Protein 3NAU (pdb70)

Secondary structure (DSSP, 8-state):
--HHHHHHHHHHHHGGGS--HHHHHHHHHHH---HHHHHHHHHHHHHHHHHHHHH-/--HHHHHHHHHHHHGGGS--HHHHHHHHHHH---HHHHHHHHHHHHHHHHHHHHH-

Sequence (112 aa):
KTKEQIAHLKASFLQSQFPDDAEVYRLIEVTGLARSEIKKWFSDHRYRCQRGIVHIKTKEQIAHLKASFLQSQFPDDAEVYRLIEVTGLARSEIKKWFSDHRYRCQRGIVHI

B-factor: mean 41.47, std 12.05, range [14.11, 100.53]

Solvent-accessible surface area: 6931 Å² total; per-residue (Å²): 121,73,187,114,29,60,59,45,0,92,60,2,2,35,91,15,0,122,31,95,110,72,32,2,138,86,0,58,113,63,14,66,9,54,136,64,73,0,89,145,21,3,50,68,14,60,117,45,0,69,119,5,24,119,161,94,134,68,180,120,34,61,56,62,0,68,62,2,1,31,95,16,1,119,24,98,98,70,38,1,139,91,0,64,113,53,16,69,18,61,121,82,80,0,86,128,14,2,38,48,14,67,118,61,0,59,86,4,20,97,133,83

GO terms:
  GO:0042803 protein homodimerization activity (F, IDA)
  GO:0046982 protein heterodimerization activity (F, IDA)
  GO:0000122 negative regulation of transcription by RNA polymerase II (P, IDA)
  GO:0042802 identical protein binding (F, IPI)
  GO:0005515 protein binding (F, IPI)
  GO:0005654 nucleoplasm (C, IDA)
  GO:0005634 nucleus (C, IDA)
  GO:0045892 negative regulation of DNA-templated transcription (P, IDA)

Radius of gyration: 14.85 Å; Cα contacts (8 Å, |Δi|>4): 96; chains: 2; bounding box: 30×40×35 Å

Structure (mmCIF, N/CA/C/O backbone):
data_3NAU
#
_entry.id   3NAU
#
_cell.length_a   96.710
_cell.length_b   60.670
_cell.length_c   27.710
_cell.angle_alpha   90.00
_cell.angle_beta   95.34
_cell.angle_gamma   90.00
#
_symmetry.space_group_name_H-M   'C 1 2 1'
#
loop_
_entity.id
_entity.type
_entity.pdbx_description
1 polymer 'Zinc fingers and homeoboxes protein 2'
2 non-polymer 'SULFATE ION'
3 water water
#
loop_
_atom_site.group_PDB
_atom_site.id
_atom_site.type_symbol
_atom_site.label_atom_id
_atom_site.label_alt_id
_atom_site.label_comp_id
_atom_site.label_asym_id
_atom_site.label_entity_id
_atom_site.label_seq_id
_atom_site.pdbx_PDB_ins_code
_atom_site.Cartn_x
_atom_site.Cartn_y
_atom_site.Cartn_z
_atom_site.occupancy
_atom_site.B_iso_or_equiv
_atom_site.auth_seq_id
_atom_site.auth_comp_id
_atom_site.auth_asym_id
_at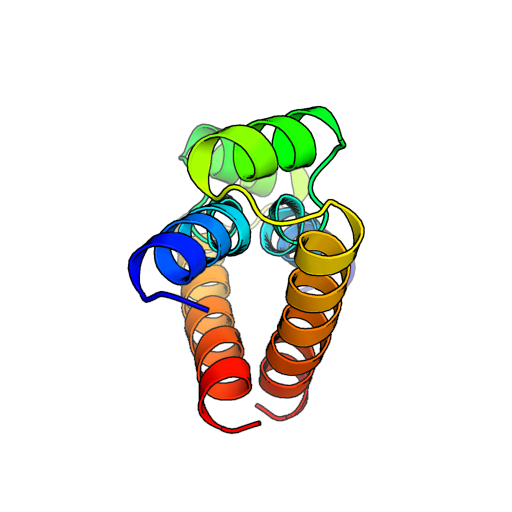om_site.auth_atom_id
_atom_site.pdbx_PDB_model_num
ATOM 1 N N . LYS A 1 11 ? 10.224 10.295 16.539 1.00 51.66 446 LYS A N 1
ATOM 2 C CA . LYS A 1 11 ? 11.521 10.060 15.833 1.00 47.22 446 LYS A CA 1
ATOM 3 C C . LYS A 1 11 ? 11.619 10.890 14.562 1.00 46.14 446 LYS A C 1
ATOM 4 O O . LYS A 1 11 ? 10.665 10.965 13.790 1.00 49.41 446 LYS A O 1
ATOM 10 N N . THR A 1 12 ? 12.779 11.505 14.352 1.00 44.19 447 THR A N 1
ATOM 11 C CA . THR A 1 12 ? 13.002 12.367 13.195 1.00 42.78 447 THR A CA 1
ATOM 12 C C . THR A 1 12 ? 13.214 11.511 11.953 1.00 41.66 447 THR A C 1
ATOM 13 O O . THR A 1 12 ? 13.572 10.336 12.057 1.00 43.50 447 THR A O 1
ATOM 17 N N . LYS A 1 13 ? 12.975 12.095 10.781 1.00 42.55 448 LYS A N 1
ATOM 18 C CA . LYS A 1 13 ? 13.184 11.388 9.516 1.00 44.00 448 LYS A CA 1
ATOM 19 C C . LYS A 1 13 ? 14.619 10.882 9.398 1.00 39.30 448 LYS A C 1
ATOM 20 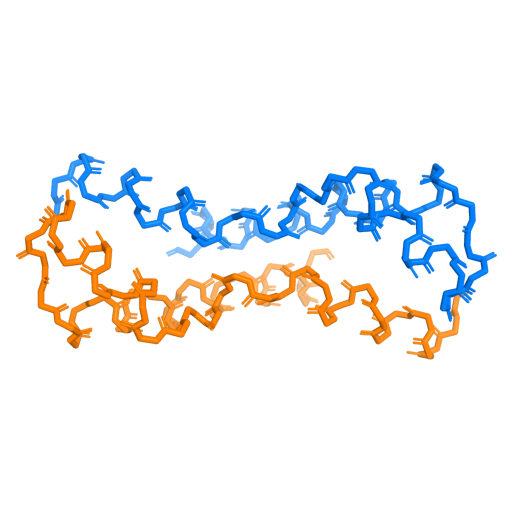O O . LYS A 1 13 ? 14.860 9.802 8.862 1.00 38.64 448 LYS A O 1
ATOM 26 N N . GLU A 1 14 ? 15.560 11.675 9.903 1.00 40.58 449 GLU A N 1
ATOM 27 C CA . GLU A 1 14 ? 16.980 11.352 9.849 1.00 41.01 449 GLU A CA 1
ATOM 28 C C . GLU A 1 14 ? 17.294 10.042 10.561 1.00 38.18 449 GLU A C 1
ATOM 29 O O . GLU A 1 14 ? 17.830 9.113 9.953 1.00 32.59 449 GLU A O 1
ATOM 35 N N . GLN A 1 15 ? 16.961 9.965 11.847 1.00 40.74 450 GLN A N 1
ATOM 36 C CA . GLN A 1 15 ? 17.238 8.753 12.620 1.00 39.38 450 GLN A CA 1
ATOM 37 C C . GLN A 1 15 ? 16.466 7.538 12.095 1.00 41.56 450 GLN A C 1
ATOM 38 O O . GLN A 1 15 ? 16.974 6.421 12.158 1.00 40.03 450 GLN A O 1
ATOM 44 N N . ILE A 1 16 ? 15.269 7.756 11.544 1.00 42.50 451 ILE A N 1
ATOM 45 C CA . ILE A 1 16 ? 14.546 6.687 10.836 1.00 41.21 451 ILE A CA 1
ATOM 46 C C . ILE A 1 16 ? 15.288 6.227 9.575 1.00 38.67 451 ILE A C 1
ATOM 47 O O . ILE A 1 16 ? 15.292 5.039 9.262 1.00 44.86 451 ILE A O 1
ATOM 52 N N . ALA A 1 17 ? 15.917 7.158 8.861 1.00 37.66 452 ALA A N 1
ATOM 53 C CA . ALA A 1 17 ? 16.748 6.807 7.703 1.00 37.49 452 ALA A CA 1
ATOM 54 C C . ALA A 1 17 ? 17.913 5.893 8.100 1.00 32.96 452 ALA A C 1
ATOM 55 O O . ALA A 1 17 ? 18.217 4.933 7.402 1.00 35.90 452 ALA A O 1
ATOM 57 N N . HIS A 1 18 ? 18.545 6.185 9.231 1.00 35.11 453 HIS A N 1
ATOM 58 C CA . HIS A 1 18 ? 19.657 5.370 9.730 1.00 33.97 453 HIS A CA 1
ATOM 59 C C . HIS A 1 18 ? 19.237 3.961 10.117 1.00 32.93 453 HIS A C 1
ATOM 60 O O . HIS A 1 18 ? 19.977 3.005 9.889 1.00 36.97 453 HIS A O 1
ATOM 67 N N . LEU A 1 19 ? 18.055 3.837 10.711 1.00 34.87 454 LEU A N 1
ATOM 68 C CA . LEU A 1 19 ? 17.549 2.536 11.137 1.00 33.76 454 LEU A CA 1
ATOM 69 C C . LEU A 1 19 ? 17.246 1.647 9.918 1.00 30.76 454 LEU A C 1
ATOM 70 O O . LEU A 1 19 ? 17.616 0.478 9.903 1.00 24.38 454 LEU A O 1
ATOM 75 N N . LYS A 1 20 ? 16.612 2.213 8.891 1.00 30.73 455 LYS A N 1
ATOM 76 C CA . LYS A 1 20 ? 16.264 1.452 7.688 1.00 34.25 455 LYS A CA 1
ATOM 77 C C . LYS A 1 20 ? 17.514 0.992 6.960 1.00 34.05 455 LYS A C 1
ATOM 78 O O . LYS A 1 20 ? 17.656 -0.192 6.644 1.00 28.41 455 LYS A O 1
ATOM 84 N N . ALA A 1 21 ? 18.415 1.938 6.699 1.00 36.06 456 ALA A N 1
ATOM 85 C CA . ALA A 1 21 ? 19.717 1.640 6.105 1.00 29.71 456 ALA A CA 1
ATOM 86 C C . ALA A 1 21 ? 20.326 0.413 6.771 1.00 27.01 456 ALA A C 1
ATOM 87 O O . ALA A 1 21 ? 20.626 -0.569 6.101 1.00 29.46 456 ALA A O 1
ATOM 89 N N . SER A 1 22 ? 20.472 0.471 8.092 1.00 23.97 457 SER A N 1
ATOM 90 C CA . SER A 1 22 ? 21.028 -0.641 8.879 1.00 27.22 457 SER A CA 1
ATOM 91 C C . SER A 1 22 ? 20.211 -1.950 8.771 1.00 29.55 457 SER A C 1
ATOM 92 O O . SER A 1 22 ? 20.773 -3.030 8.575 1.00 28.92 457 SER A O 1
ATOM 95 N N . PHE A 1 23 ? 18.891 -1.833 8.905 1.00 28.77 458 PHE A N 1
ATOM 96 C CA . PHE A 1 23 ? 17.974 -2.963 8.783 1.00 26.74 458 PHE A CA 1
ATOM 97 C C . PHE A 1 23 ? 18.049 -3.645 7.415 1.00 27.80 458 PHE A C 1
ATOM 98 O O . PHE A 1 23 ? 18.018 -4.868 7.334 1.00 33.51 458 PHE A O 1
ATOM 106 N N . LEU A 1 24 ? 18.153 -2.854 6.350 1.00 26.45 459 LEU A N 1
ATOM 107 C CA . LEU A 1 24 ? 18.110 -3.375 4.982 1.00 26.65 459 LEU A CA 1
ATOM 108 C C . LEU A 1 24 ? 19.453 -3.868 4.415 1.00 27.50 459 LEU A C 1
ATOM 109 O O . LEU A 1 24 ? 19.477 -4.474 3.341 1.00 26.53 459 LEU A O 1
ATOM 114 N N . GLN A 1 25 ? 20.559 -3.621 5.119 1.00 28.29 460 GLN A N 1
ATOM 115 C CA . GLN A 1 25 ? 21.899 -3.967 4.608 1.00 31.76 460 GLN A CA 1
ATOM 116 C C . GLN A 1 25 ? 21.934 -5.309 3.880 1.00 32.59 460 GLN A C 1
ATOM 117 O O . GLN A 1 25 ? 22.225 -5.369 2.675 1.00 35.61 460 GLN A O 1
ATOM 123 N N . SER A 1 26 ? 21.619 -6.378 4.610 1.00 26.13 461 SER A N 1
ATOM 124 C CA . SER A 1 26 ? 21.795 -7.734 4.100 1.00 28.86 461 SER A CA 1
ATOM 125 C C . SER A 1 26 ? 20.731 -8.193 3.088 1.00 32.79 461 SER A C 1
ATOM 126 O O . SER A 1 26 ? 20.753 -9.344 2.657 1.00 38.45 461 SER A O 1
ATOM 129 N N . GLN A 1 27 ? 19.813 -7.305 2.709 1.00 36.13 462 GLN A N 1
ATOM 130 C CA . GLN A 1 27 ? 18.861 -7.581 1.628 1.00 34.89 462 GLN A CA 1
ATOM 131 C C . GLN A 1 27 ? 19.470 -7.215 0.270 1.00 37.67 462 GLN A C 1
ATOM 132 O O . GLN A 1 27 ? 18.884 -7.497 -0.775 1.00 36.26 462 GLN A O 1
ATOM 138 N N . PHE A 1 28 ? 20.643 -6.584 0.293 1.00 37.65 463 PHE A N 1
ATOM 139 C CA . PHE A 1 28 ? 21.392 -6.278 -0.921 1.00 35.45 463 PHE A CA 1
ATOM 140 C C . PHE A 1 28 ? 22.791 -6.878 -0.788 1.00 33.96 463 PHE A C 1
ATOM 141 O O . PHE A 1 28 ? 23.756 -6.155 -0.565 1.00 39.72 463 PHE A O 1
ATOM 149 N N . PRO A 1 29 ? 22.903 -8.213 -0.900 1.00 33.44 464 PRO A N 1
ATOM 150 C CA . PRO A 1 29 ? 24.213 -8.863 -0.793 1.00 35.99 464 PRO A CA 1
ATOM 151 C C . PRO A 1 29 ? 25.208 -8.428 -1.863 1.00 36.18 464 PRO A C 1
ATOM 152 O O . PRO A 1 29 ? 24.851 -8.374 -3.036 1.00 40.47 464 PRO A O 1
ATOM 156 N N . ASP A 1 30 ? 26.440 -8.113 -1.453 1.00 37.13 465 ASP A N 1
ATOM 157 C CA . ASP A 1 30 ? 27.523 -7.868 -2.413 1.00 38.04 465 ASP A CA 1
ATOM 158 C C . ASP A 1 30 ? 27.912 -9.188 -3.064 1.00 36.84 465 ASP A C 1
ATOM 159 O O . ASP A 1 30 ? 27.515 -10.257 -2.587 1.00 32.13 465 ASP A O 1
ATOM 164 N N . ASP A 1 31 ? 28.664 -9.132 -4.160 1.00 37.92 466 ASP A N 1
ATOM 165 C CA . ASP A 1 31 ? 28.854 -10.355 -4.948 1.00 41.14 466 ASP A CA 1
ATOM 166 C C . ASP A 1 31 ? 29.799 -11.387 -4.305 1.00 41.69 466 ASP A C 1
ATOM 167 O O . ASP A 1 31 ? 29.874 -12.518 -4.778 1.00 42.65 466 ASP A O 1
ATOM 172 N N . ALA A 1 32 ? 30.478 -11.018 -3.215 1.00 39.92 467 ALA A N 1
ATOM 173 C CA . ALA A 1 32 ? 31.174 -12.006 -2.378 1.00 37.92 467 ALA A CA 1
ATOM 174 C C . ALA A 1 32 ? 30.155 -12.850 -1.624 1.00 37.64 467 ALA A C 1
ATOM 175 O O . ALA A 1 32 ? 30.323 -14.064 -1.470 1.00 36.07 467 ALA A O 1
ATOM 177 N N . GLU A 1 33 ? 29.097 -12.195 -1.149 1.00 36.75 468 GLU A N 1
ATOM 178 C CA . GLU A 1 33 ? 28.010 -12.879 -0.458 1.00 33.40 468 GLU A CA 1
ATOM 179 C C . GLU A 1 33 ? 27.190 -13.735 -1.425 1.00 34.35 468 GLU A C 1
ATOM 180 O O . GLU A 1 33 ? 26.761 -14.830 -1.069 1.00 39.38 468 GLU A O 1
ATOM 186 N N . VAL A 1 34 ? 26.980 -13.243 -2.642 1.00 32.65 469 VAL A N 1
ATOM 187 C CA . VAL A 1 34 ? 26.245 -14.003 -3.651 1.00 35.15 469 VAL A CA 1
ATOM 188 C C . VAL A 1 34 ? 27.030 -15.251 -4.067 1.00 36.58 469 VAL A C 1
ATOM 189 O O . VAL A 1 34 ? 26.449 -16.317 -4.290 1.00 37.66 469 VAL A O 1
ATOM 193 N N . TYR A 1 35 ? 28.349 -15.101 -4.173 1.00 37.27 470 TYR A N 1
ATOM 194 C CA . TYR A 1 35 ? 29.257 -16.216 -4.446 1.00 36.34 470 TYR A CA 1
ATOM 195 C C . TYR A 1 35 ? 29.168 -17.259 -3.333 1.00 37.55 470 TYR A C 1
ATOM 196 O O . TYR A 1 35 ? 29.030 -18.457 -3.601 1.00 31.84 470 TYR A O 1
ATOM 205 N N . ARG A 1 36 ? 29.255 -16.781 -2.090 1.00 36.92 471 ARG A N 1
ATOM 206 C CA . ARG A 1 36 ? 29.126 -17.624 -0.900 1.00 37.72 471 ARG A CA 1
ATOM 207 C C . ARG A 1 36 ? 27.820 -18.406 -0.934 1.00 40.28 471 ARG A C 1
ATOM 208 O O . ARG A 1 36 ? 27.792 -19.588 -0.579 1.00 46.65 471 ARG A O 1
ATOM 216 N N . LEU A 1 37 ? 26.746 -17.741 -1.359 1.00 36.20 472 LEU A N 1
ATOM 217 C CA . LEU A 1 37 ? 25.436 -18.387 -1.484 1.00 37.05 472 LEU A CA 1
ATOM 218 C C . LEU A 1 37 ? 25.425 -19.455 -2.577 1.00 38.47 472 LEU A C 1
ATOM 219 O O . LEU A 1 37 ? 24.924 -20.563 -2.361 1.00 39.63 472 LEU A O 1
ATOM 224 N N . ILE A 1 38 ? 25.984 -19.128 -3.739 1.00 34.12 473 ILE A N 1
ATOM 225 C CA . ILE A 1 38 ? 26.098 -20.098 -4.825 1.00 34.23 473 ILE A CA 1
ATOM 226 C C . ILE A 1 38 ? 26.744 -21.394 -4.331 1.00 37.56 473 ILE A C 1
ATOM 227 O O . ILE A 1 38 ? 26.219 -22.482 -4.565 1.00 40.32 473 ILE A O 1
ATOM 232 N N . GLU A 1 39 ? 27.864 -21.284 -3.623 1.00 38.86 474 GLU A N 1
ATOM 233 C CA . GLU A 1 39 ? 28.599 -22.485 -3.219 1.00 38.82 474 GLU A CA 1
ATOM 234 C C . GLU A 1 39 ? 27.915 -23.300 -2.108 1.00 36.76 474 GLU A C 1
ATOM 235 O O . GLU A 1 39 ? 28.141 -24.501 -2.009 1.00 39.88 474 GLU A O 1
ATOM 241 N N . VAL A 1 40 ? 27.064 -22.667 -1.303 1.00 36.00 475 VAL A N 1
ATOM 242 C CA . VAL A 1 40 ? 26.301 -23.386 -0.270 1.00 34.73 475 VAL A CA 1
ATOM 243 C C . VAL A 1 40 ? 24.918 -23.852 -0.764 1.00 36.48 475 VAL A C 1
ATOM 244 O O . VAL A 1 40 ? 24.373 -24.822 -0.244 1.00 33.82 475 VAL A O 1
ATOM 248 N N . THR A 1 41 ? 24.356 -23.172 -1.764 1.00 38.00 476 THR A N 1
ATOM 249 C CA . THR A 1 41 ? 23.036 -23.532 -2.299 1.00 37.20 476 THR A CA 1
ATOM 250 C C . THR A 1 41 ? 23.087 -24.253 -3.653 1.00 38.87 476 THR A C 1
ATOM 251 O O . THR A 1 41 ? 22.233 -25.094 -3.946 1.00 36.69 476 THR A O 1
ATOM 255 N N . GLY A 1 42 ? 24.065 -23.904 -4.483 1.00 33.67 477 GLY A N 1
ATOM 256 C CA . GLY A 1 42 ? 24.133 -24.419 -5.844 1.00 35.70 477 GLY A CA 1
ATOM 257 C C . GLY A 1 42 ? 23.129 -23.765 -6.776 1.00 36.67 477 GLY A C 1
ATOM 258 O O . GLY A 1 42 ? 22.908 -24.245 -7.893 1.00 39.30 477 GLY A O 1
ATOM 259 N N . LEU A 1 43 ? 22.525 -22.667 -6.324 1.00 35.73 478 LEU A N 1
ATOM 260 C CA . LEU A 1 43 ? 21.583 -21.900 -7.133 1.00 35.84 478 LEU A CA 1
ATOM 261 C C . LEU A 1 43 ? 22.355 -20.978 -8.061 1.00 38.62 478 LEU A C 1
ATOM 262 O O . LEU A 1 43 ? 23.434 -20.487 -7.699 1.00 40.55 478 LEU A O 1
ATOM 267 N N . ALA A 1 44 ? 21.800 -20.734 -9.246 1.00 36.23 479 ALA A N 1
ATOM 268 C CA . ALA A 1 44 ? 22.337 -19.720 -10.160 1.00 37.02 479 ALA A CA 1
ATOM 269 C C . ALA A 1 44 ? 22.330 -18.315 -9.538 1.00 36.27 479 ALA A C 1
ATOM 270 O O . ALA A 1 44 ? 21.533 -18.014 -8.645 1.00 35.74 479 ALA A O 1
ATOM 272 N N . ARG A 1 45 ? 23.225 -17.462 -10.025 1.00 35.90 480 ARG A N 1
ATOM 273 C CA . ARG A 1 45 ? 23.297 -16.075 -9.574 1.00 35.95 480 ARG A CA 1
ATOM 274 C C . ARG A 1 45 ? 21.954 -15.381 -9.753 1.00 37.93 480 ARG A C 1
ATOM 275 O O . ARG A 1 45 ? 21.449 -14.759 -8.822 1.00 40.19 480 ARG A O 1
ATOM 283 N N . SER A 1 46 ? 21.381 -15.501 -10.950 1.00 37.95 481 SER A N 1
ATOM 284 C CA . SER A 1 46 ? 20.095 -14.882 -11.260 1.00 37.42 481 SER A CA 1
ATOM 285 C C . SER A 1 46 ? 18.964 -15.495 -10.450 1.00 37.38 481 SER A C 1
ATOM 286 O O . SER A 1 46 ? 17.984 -14.827 -10.150 1.00 37.76 481 SER A O 1
ATOM 289 N N . GLU A 1 47 ? 19.099 -16.776 -10.119 1.00 41.47 482 GLU A N 1
ATOM 290 C CA . GLU A 1 47 ? 18.138 -17.471 -9.262 1.00 41.28 482 GLU A CA 1
ATOM 291 C C .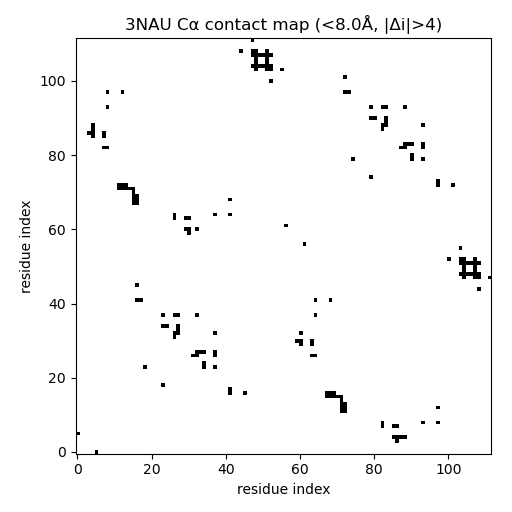 GLU A 1 47 ? 18.131 -16.790 -7.885 1.00 39.98 482 GLU A C 1
ATOM 292 O O . GLU A 1 47 ? 17.075 -16.424 -7.358 1.00 39.33 482 GLU A O 1
ATOM 298 N N . ILE A 1 48 ? 19.330 -16.596 -7.337 1.00 35.45 483 ILE A N 1
ATOM 299 C CA . ILE A 1 48 ? 19.527 -15.931 -6.053 1.00 33.96 483 ILE A CA 1
ATOM 300 C C . ILE A 1 48 ? 18.999 -14.494 -6.075 1.00 36.65 483 ILE A C 1
ATOM 301 O O . ILE A 1 48 ? 18.277 -14.080 -5.172 1.00 40.88 483 ILE A O 1
ATOM 306 N N . LYS A 1 49 ? 19.375 -13.741 -7.104 1.00 37.27 484 LYS A N 1
ATOM 307 C CA . LYS A 1 49 ? 18.926 -12.354 -7.276 1.00 37.17 484 LYS A CA 1
ATOM 308 C C . LYS A 1 49 ? 17.397 -12.208 -7.297 1.00 37.18 484 LYS A C 1
ATOM 309 O O . LYS A 1 49 ? 16.839 -11.357 -6.605 1.00 36.89 484 LYS A O 1
ATOM 315 N N . LYS A 1 50 ? 16.729 -13.022 -8.107 1.00 34.97 485 LYS A N 1
ATOM 316 C CA . LYS A 1 50 ? 15.271 -13.002 -8.182 1.00 38.86 485 LYS A CA 1
ATOM 317 C C . LYS A 1 50 ? 14.643 -13.245 -6.803 1.00 37.44 485 LYS A C 1
ATOM 318 O O . LYS A 1 50 ? 13.683 -12.576 -6.430 1.00 38.56 485 LYS A O 1
ATOM 324 N N . TRP A 1 51 ? 15.198 -14.193 -6.050 1.00 34.67 486 TRP A N 1
ATOM 325 C CA . TRP A 1 51 ? 14.710 -14.511 -4.704 1.00 36.24 486 TRP A CA 1
ATOM 326 C C . TRP A 1 51 ? 14.798 -13.295 -3.778 1.00 37.19 486 TRP A C 1
ATOM 327 O O . TRP A 1 51 ? 13.824 -12.947 -3.105 1.00 40.78 486 TRP A O 1
ATOM 338 N N . PHE A 1 52 ? 15.963 -12.652 -3.751 1.00 35.58 487 PHE A N 1
ATOM 339 C CA . PHE A 1 52 ? 16.177 -11.482 -2.894 1.00 34.30 487 PHE A CA 1
ATOM 340 C C . PHE A 1 52 ? 15.235 -10.344 -3.236 1.00 33.46 487 PHE A C 1
ATOM 341 O O . PHE A 1 52 ? 14.515 -9.864 -2.364 1.00 39.12 487 PHE A O 1
ATOM 349 N N . SER A 1 53 ? 15.228 -9.936 -4.501 1.00 35.48 488 SER A N 1
ATOM 350 C CA . SER A 1 53 ? 14.302 -8.906 -4.997 1.00 39.54 488 SER A CA 1
ATOM 351 C C . SER A 1 53 ? 12.846 -9.155 -4.593 1.00 39.31 488 SER A C 1
ATOM 352 O O . SER A 1 53 ? 12.133 -8.232 -4.195 1.00 34.28 488 SER A O 1
ATOM 355 N N . ASP A 1 54 ? 12.418 -10.407 -4.716 1.00 37.53 489 ASP A N 1
ATOM 356 C CA . ASP A 1 54 ? 11.056 -10.795 -4.390 1.00 40.69 489 ASP A CA 1
ATOM 357 C C . ASP A 1 54 ? 10.792 -10.619 -2.900 1.00 40.24 489 ASP A C 1
ATOM 358 O O . ASP A 1 54 ? 9.735 -10.140 -2.499 1.00 45.94 489 ASP A O 1
ATOM 363 N N . HIS A 1 55 ? 11.760 -11.011 -2.082 1.00 39.42 490 HIS A N 1
ATOM 364 C CA . HIS A 1 55 ? 11.590 -10.979 -0.633 1.00 38.93 490 HIS A CA 1
ATOM 365 C C . HIS A 1 55 ? 11.697 -9.566 -0.081 1.00 37.71 490 HIS A C 1
ATOM 366 O O . HIS A 1 55 ? 11.043 -9.247 0.907 1.00 37.33 490 HIS A O 1
ATOM 373 N N . ARG A 1 56 ? 12.507 -8.727 -0.726 1.00 37.34 491 ARG A N 1
ATOM 374 C CA . ARG A 1 56 ? 12.548 -7.294 -0.419 1.00 37.23 491 ARG A CA 1
ATOM 375 C C . ARG A 1 56 ? 11.173 -6.681 -0.639 1.00 39.19 491 ARG A C 1
ATOM 376 O O . ARG A 1 56 ? 10.643 -5.984 0.229 1.00 42.77 491 ARG A O 1
ATOM 384 N N . TYR A 1 57 ? 10.609 -6.950 -1.811 1.00 39.19 492 TYR A N 1
ATOM 385 C CA . TYR A 1 57 ? 9.279 -6.469 -2.174 1.00 43.20 492 TYR A CA 1
ATOM 386 C C . TYR A 1 57 ? 8.229 -6.850 -1.128 1.00 42.41 492 TYR A C 1
ATOM 387 O O . TYR A 1 57 ? 7.421 -6.018 -0.718 1.00 39.95 492 TYR A O 1
ATOM 396 N N . ARG A 1 58 ? 8.259 -8.104 -0.690 1.00 41.77 493 ARG A N 1
ATOM 397 C CA . ARG A 1 58 ? 7.308 -8.588 0.307 1.00 45.35 493 ARG A CA 1
ATOM 398 C C . ARG A 1 58 ? 7.594 -8.016 1.696 1.00 42.08 493 ARG A C 1
ATOM 399 O O . ARG A 1 58 ? 6.671 -7.633 2.415 1.00 40.75 493 ARG A O 1
ATOM 407 N N . CYS A 1 59 ? 8.869 -7.947 2.060 1.00 38.48 494 CYS A N 1
ATOM 408 C CA . CYS A 1 59 ? 9.274 -7.357 3.333 1.00 39.94 494 CYS A CA 1
ATOM 409 C C . CYS A 1 59 ? 8.794 -5.909 3.457 1.00 45.03 494 CYS A C 1
ATOM 410 O O . CYS A 1 59 ? 8.207 -5.536 4.474 1.00 46.27 494 CYS A O 1
ATOM 413 N N . GLN A 1 60 ? 9.039 -5.108 2.419 1.00 47.02 495 GLN A N 1
ATOM 414 C CA . GLN A 1 60 ? 8.663 -3.685 2.409 1.00 46.61 495 GLN A CA 1
ATOM 415 C C . GLN A 1 60 ? 7.148 -3.475 2.381 1.00 46.96 495 GLN A C 1
ATOM 416 O O . GLN A 1 60 ? 6.632 -2.546 3.006 1.00 46.66 495 GLN A O 1
ATOM 422 N N . ARG A 1 61 ? 6.438 -4.322 1.643 1.00 45.24 496 ARG A N 1
ATOM 423 C CA . ARG A 1 61 ? 4.979 -4.262 1.629 1.00 54.11 496 ARG A CA 1
ATOM 424 C C . ARG A 1 61 ? 4.405 -4.619 3.002 1.00 55.19 496 ARG A C 1
ATOM 425 O O . ARG A 1 61 ? 3.340 -4.124 3.381 1.00 58.05 496 ARG A O 1
ATOM 433 N N . GLY A 1 62 ? 5.112 -5.481 3.734 1.00 50.54 497 GLY A N 1
ATOM 434 C CA . GLY A 1 62 ? 4.784 -5.759 5.125 1.00 50.54 497 GLY A CA 1
ATOM 435 C C . GLY A 1 62 ? 4.934 -4.512 5.976 1.00 50.63 497 GLY A C 1
ATOM 436 O O . GLY A 1 62 ? 4.010 -4.123 6.691 1.00 57.26 497 GLY A O 1
ATOM 437 N N . ILE A 1 63 ? 6.095 -3.871 5.869 1.00 48.99 498 ILE A N 1
ATOM 438 C CA . ILE A 1 63 ? 6.409 -2.663 6.641 1.00 48.82 498 ILE A CA 1
ATOM 439 C C . ILE A 1 63 ? 5.472 -1.488 6.334 1.00 54.11 498 ILE A C 1
ATOM 440 O O . ILE A 1 63 ? 5.063 -0.772 7.249 1.00 55.60 498 ILE A O 1
ATOM 445 N N . VAL A 1 64 ? 5.131 -1.297 5.059 1.00 58.83 499 VAL A N 1
ATOM 446 C CA . VAL A 1 64 ? 4.295 -0.163 4.644 1.00 61.77 499 VAL A CA 1
ATOM 447 C C . VAL A 1 64 ? 2.835 -0.346 5.056 1.00 68.66 499 VAL A C 1
ATOM 448 O O . VAL A 1 64 ? 2.188 0.604 5.498 1.00 71.64 499 VAL A O 1
ATOM 452 N N . HIS A 1 65 ? 2.326 -1.568 4.917 1.00 75.38 500 HIS A N 1
ATOM 453 C CA . HIS A 1 65 ? 0.933 -1.876 5.254 1.00 80.33 500 HIS A CA 1
ATOM 454 C C . HIS A 1 65 ? 0.677 -1.719 6.753 1.00 83.94 500 HIS A C 1
ATOM 455 O O . HIS A 1 65 ? -0.323 -1.120 7.159 1.00 88.54 500 HIS A O 1
ATOM 462 N N . ILE A 1 66 ? 1.584 -2.266 7.563 1.00 83.09 501 ILE A N 1
ATOM 463 C CA . ILE A 1 66 ? 1.486 -2.176 9.020 1.00 82.65 501 ILE A CA 1
ATOM 464 C C . ILE A 1 66 ? 2.006 -0.814 9.478 1.00 80.06 501 ILE A C 1
ATOM 465 O O . ILE A 1 66 ? 1.600 -0.303 10.520 1.00 82.06 501 ILE A O 1
ATOM 470 N N . LYS B 1 11 ? 12.861 -25.797 -5.324 1.00 46.25 446 LYS B N 1
ATOM 471 C CA . LYS B 1 11 ? 13.812 -25.244 -4.314 1.00 45.11 446 LYS B CA 1
ATOM 472 C C . LYS B 1 11 ? 13.674 -26.003 -2.993 1.00 46.09 446 LYS B C 1
ATOM 473 O O . LYS B 1 11 ? 12.569 -26.164 -2.477 1.00 47.91 446 LYS B O 1
ATOM 479 N N . THR B 1 12 ? 14.795 -26.467 -2.449 1.00 46.34 447 THR B N 1
ATOM 480 C CA . THR B 1 12 ? 14.776 -27.267 -1.228 1.00 43.68 447 THR B CA 1
ATOM 481 C C . THR B 1 12 ? 14.666 -26.388 0.011 1.00 42.43 447 THR B C 1
ATOM 482 O O . THR B 1 12 ? 14.869 -25.174 -0.053 1.00 40.42 447 THR B O 1
ATOM 486 N N . LYS B 1 13 ? 14.353 -27.019 1.138 1.00 43.26 448 LYS B N 1
ATOM 487 C CA . LYS B 1 13 ? 14.311 -26.337 2.428 1.00 43.79 448 LYS B CA 1
ATOM 488 C C . LYS B 1 13 ? 15.724 -25.910 2.841 1.00 43.31 448 LYS B C 1
ATOM 489 O O . LYS B 1 13 ? 15.908 -24.883 3.504 1.00 43.59 448 LYS B O 1
ATOM 495 N N . GLU B 1 14 ? 16.719 -26.700 2.441 1.00 41.56 449 GLU B N 1
ATOM 496 C CA . GLU B 1 14 ? 18.117 -26.398 2.737 1.00 42.27 449 GLU B CA 1
ATOM 497 C C . GLU B 1 14 ? 18.528 -25.087 2.067 1.00 41.92 449 GLU B C 1
ATOM 498 O O . GLU B 1 14 ? 19.080 -24.195 2.715 1.00 36.72 449 GLU B O 1
ATOM 504 N N . GLN B 1 15 ? 18.245 -24.977 0.769 1.00 41.36 450 GLN B N 1
ATOM 505 C CA . GLN B 1 15 ? 18.568 -23.772 -0.002 1.00 39.42 450 GLN B CA 1
ATOM 506 C C . GLN B 1 15 ? 17.876 -22.527 0.551 1.00 38.10 450 GLN B C 1
ATOM 507 O O . GLN B 1 15 ? 18.515 -21.494 0.753 1.00 36.32 450 GLN B O 1
ATOM 513 N N . ILE B 1 16 ? 16.574 -22.636 0.800 1.00 34.76 451 ILE B N 1
ATOM 514 C CA . ILE B 1 16 ? 15.797 -21.536 1.379 1.00 34.27 451 ILE B CA 1
ATOM 515 C C . ILE B 1 16 ? 16.348 -21.127 2.751 1.00 31.33 451 ILE B C 1
ATOM 516 O O . ILE B 1 16 ? 16.288 -19.957 3.116 1.00 33.43 451 ILE B O 1
ATOM 521 N N . ALA B 1 17 ? 16.891 -22.080 3.504 1.00 31.48 452 ALA B N 1
ATOM 522 C CA . ALA B 1 17 ? 17.500 -21.764 4.804 1.00 34.98 452 ALA B CA 1
ATOM 523 C C . ALA B 1 17 ? 18.700 -20.824 4.659 1.00 31.07 452 ALA B C 1
ATOM 524 O O . ALA B 1 17 ? 18.845 -19.860 5.406 1.00 36.47 452 ALA B O 1
ATOM 526 N N . HIS B 1 18 ? 19.554 -21.102 3.689 1.00 34.24 453 HIS B N 1
ATOM 527 C CA . HIS B 1 18 ? 20.722 -20.258 3.444 1.00 35.89 453 HIS B CA 1
ATOM 528 C C . HIS B 1 18 ? 20.345 -18.860 2.976 1.00 36.32 453 HIS B C 1
ATOM 529 O O . HIS B 1 18 ? 20.984 -17.879 3.357 1.00 37.07 453 HIS B O 1
ATOM 536 N N . LEU B 1 19 ? 19.313 -18.776 2.140 1.00 37.39 454 LEU B N 1
ATOM 537 C CA . LEU B 1 19 ? 18.855 -17.489 1.620 1.00 34.26 454 LEU B CA 1
ATOM 538 C C . LEU B 1 19 ? 18.237 -16.653 2.734 1.00 31.48 454 LEU B C 1
ATOM 539 O O . LEU B 1 19 ? 18.453 -15.443 2.808 1.00 24.50 454 LEU B O 1
ATOM 544 N N . LYS B 1 20 ? 17.485 -17.320 3.604 1.00 34.71 455 LYS B N 1
ATOM 545 C CA . LYS B 1 20 ? 16.811 -16.670 4.719 1.00 35.28 455 LYS B CA 1
ATOM 546 C C . LYS B 1 20 ? 17.820 -16.185 5.758 1.00 33.91 455 LYS B C 1
ATOM 547 O O . LYS B 1 20 ? 17.738 -15.047 6.226 1.00 30.46 455 LYS B O 1
ATOM 553 N N . ALA B 1 21 ? 18.776 -17.048 6.104 1.00 33.39 456 ALA B N 1
ATOM 554 C CA . ALA B 1 21 ? 19.844 -16.690 7.039 1.00 31.67 456 ALA B CA 1
ATOM 555 C C . ALA B 1 21 ? 20.606 -15.444 6.573 1.00 28.94 456 ALA B C 1
ATOM 556 O O . ALA B 1 21 ? 20.903 -14.560 7.373 1.00 32.97 456 ALA B O 1
ATOM 558 N N . SER B 1 22 ? 20.899 -15.380 5.277 1.00 25.81 457 SER B N 1
ATOM 559 C CA . SER B 1 22 ? 21.592 -14.239 4.673 1.00 28.06 457 SER B CA 1
ATOM 560 C C . SER B 1 22 ? 20.736 -12.967 4.711 1.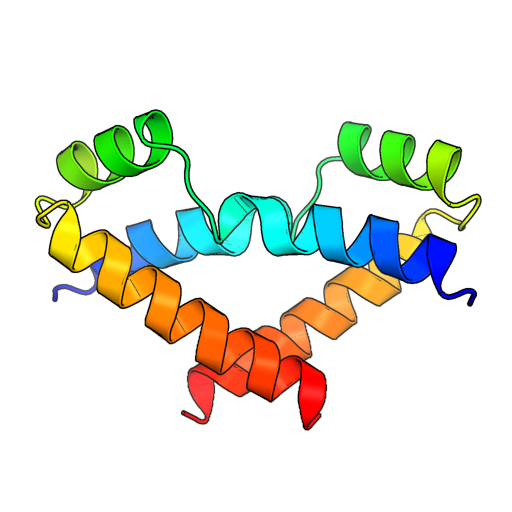00 30.11 457 SER B C 1
ATOM 561 O O . SER B 1 22 ? 21.176 -11.915 5.191 1.00 27.54 457 SER B O 1
ATOM 564 N N . PHE B 1 23 ? 19.509 -13.090 4.204 1.00 33.72 458 PHE B N 1
ATOM 565 C CA . PHE B 1 23 ? 18.538 -11.993 4.133 1.00 30.13 458 PHE B CA 1
ATOM 566 C C . PHE B 1 23 ? 18.278 -11.344 5.490 1.00 29.91 458 PHE B C 1
ATOM 567 O O . PHE B 1 23 ? 18.197 -10.122 5.589 1.00 27.73 458 PHE B O 1
ATOM 575 N N . LEU B 1 24 ? 18.153 -12.172 6.526 1.00 31.41 459 LEU B N 1
ATOM 576 C CA . LEU B 1 24 ? 17.840 -11.713 7.882 1.00 29.79 459 LEU B CA 1
ATOM 577 C C . LEU B 1 24 ? 19.030 -11.192 8.708 1.00 28.71 459 LEU B C 1
ATOM 578 O O . LEU B 1 24 ? 18.818 -10.619 9.776 1.00 32.31 459 LEU B O 1
ATOM 583 N N . GLN B 1 25 ? 20.260 -11.385 8.229 1.00 27.68 460 GLN B N 1
ATOM 584 C CA . GLN B 1 25 ? 21.474 -10.965 8.962 1.00 32.92 460 GLN B CA 1
ATOM 585 C C . GLN B 1 25 ? 21.343 -9.632 9.706 1.00 32.35 460 GLN B C 1
ATOM 586 O O . GLN B 1 25 ? 21.424 -9.583 10.935 1.00 34.31 460 GLN B O 1
ATOM 592 N N . SER B 1 26 ? 21.141 -8.555 8.951 1.00 30.34 461 SER B N 1
ATOM 593 C CA . SER B 1 26 ? 21.245 -7.199 9.492 1.00 31.35 461 SER B CA 1
ATOM 594 C C . SER B 1 26 ? 20.002 -6.734 10.260 1.00 33.10 461 SER B C 1
ATOM 595 O O . SER B 1 26 ? 19.914 -5.568 10.657 1.00 30.61 461 SER B O 1
ATOM 598 N N . GLN B 1 27 ? 19.047 -7.642 10.462 1.00 32.81 462 GLN B N 1
ATOM 599 C CA . GLN B 1 27 ? 17.881 -7.371 11.297 1.00 32.55 462 GLN B CA 1
ATOM 600 C C . GLN B 1 27 ? 18.177 -7.739 12.751 1.00 32.84 462 GLN B C 1
ATOM 601 O O . GLN B 1 27 ? 17.375 -7.474 13.644 1.00 26.27 462 GLN B O 1
ATOM 607 N N . PHE B 1 28 ? 19.335 -8.351 12.981 1.00 32.47 463 PHE B N 1
ATOM 608 C CA . PHE B 1 28 ? 19.793 -8.651 14.326 1.00 33.58 463 PHE B CA 1
ATOM 609 C C . PHE B 1 28 ? 21.148 -7.984 14.535 1.00 31.97 463 PHE B C 1
ATOM 610 O O . PHE B 1 28 ? 22.155 -8.659 14.688 1.00 35.23 463 PHE B O 1
ATOM 618 N N . PRO B 1 29 ? 21.175 -6.644 14.556 1.00 33.45 464 PRO B N 1
ATOM 619 C CA . PRO B 1 29 ? 22.445 -5.940 14.725 1.00 34.89 464 PRO B CA 1
ATOM 620 C C . PRO B 1 29 ? 23.188 -6.375 15.982 1.00 34.50 464 PRO B C 1
ATOM 621 O O . PRO B 1 29 ? 22.577 -6.454 17.055 1.00 33.39 464 PRO B O 1
ATOM 625 N N . ASP B 1 30 ? 24.481 -6.678 15.841 1.00 32.23 465 ASP B N 1
ATOM 626 C CA . ASP B 1 30 ? 25.336 -6.943 17.001 1.00 33.34 465 ASP B CA 1
ATOM 627 C C . ASP B 1 30 ? 25.617 -5.623 17.676 1.00 31.78 465 ASP B C 1
ATOM 628 O O . ASP B 1 30 ? 25.389 -4.573 17.083 1.00 34.59 465 ASP B O 1
ATOM 633 N N . ASP B 1 31 ? 26.099 -5.652 18.913 1.00 39.28 466 ASP B N 1
ATOM 634 C CA . ASP B 1 31 ? 26.149 -4.407 19.688 1.00 41.35 466 ASP B CA 1
ATOM 635 C C . ASP B 1 31 ? 27.245 -3.415 19.244 1.00 39.11 466 ASP B C 1
ATOM 636 O O . ASP B 1 31 ? 27.278 -2.295 19.728 1.00 42.37 466 ASP B O 1
ATOM 641 N N . ALA B 1 32 ? 28.103 -3.808 18.302 1.00 39.95 467 ALA B N 1
ATOM 642 C CA . ALA B 1 32 ? 28.928 -2.841 17.570 1.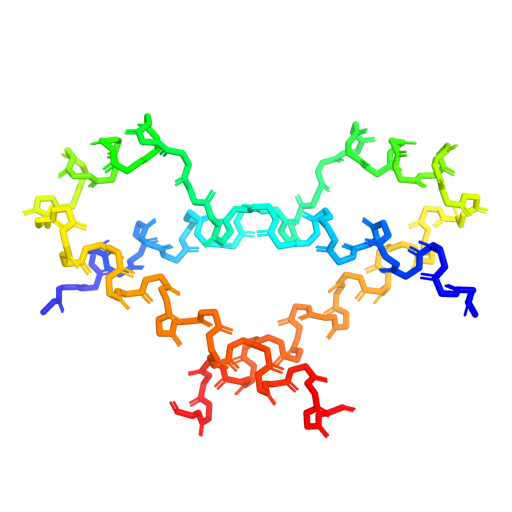00 35.91 467 ALA B CA 1
ATOM 643 C C . ALA B 1 32 ? 28.043 -2.039 16.624 1.00 35.48 467 ALA B C 1
ATOM 644 O O . ALA B 1 32 ? 28.209 -0.825 16.476 1.00 36.15 467 ALA B O 1
ATOM 646 N N . GLU B 1 33 ? 27.102 -2.727 15.979 1.00 36.16 468 GLU B N 1
ATOM 647 C CA . GLU B 1 33 ? 26.172 -2.083 15.042 1.00 32.78 468 GLU B CA 1
ATOM 648 C C . GLU B 1 33 ? 25.245 -1.124 15.774 1.00 30.30 468 GLU B C 1
ATOM 649 O O . GLU B 1 33 ? 24.979 -0.021 15.292 1.00 27.81 468 GLU B O 1
ATOM 655 N N . VAL B 1 34 ? 24.754 -1.558 16.932 1.00 28.29 469 VAL B N 1
ATOM 656 C CA . VAL B 1 34 ? 23.845 -0.746 17.732 1.00 31.91 469 VAL B CA 1
ATOM 657 C C . VAL B 1 34 ? 24.576 0.468 18.309 1.00 32.19 469 VAL B C 1
ATOM 658 O O . VAL B 1 34 ? 24.010 1.557 18.381 1.00 34.54 469 VAL B O 1
ATOM 662 N N . TYR B 1 35 ? 25.831 0.272 18.710 1.00 31.72 470 TYR B N 1
ATOM 663 C CA . TYR B 1 35 ? 26.709 1.371 19.109 1.00 34.11 470 TYR B CA 1
ATOM 664 C C . TYR B 1 35 ? 26.798 2.424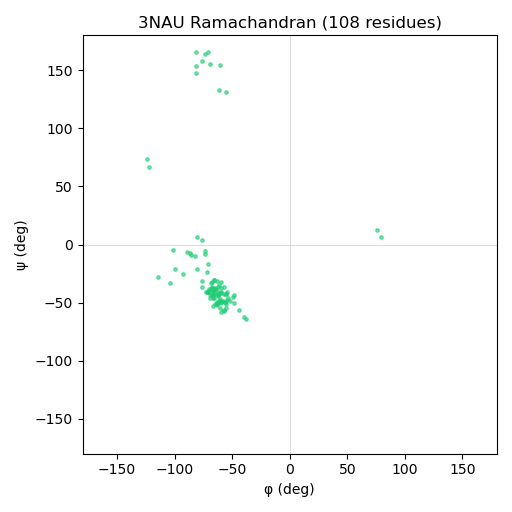 17.999 1.00 35.62 470 TYR B C 1
ATOM 665 O O . TYR B 1 35 ? 26.651 3.619 18.253 1.00 35.95 470 TYR B O 1
ATOM 674 N N . ARG B 1 36 ? 27.029 1.963 16.771 1.00 35.99 471 ARG B N 1
ATOM 675 C CA . ARG B 1 36 ? 27.088 2.838 15.596 1.00 35.35 471 ARG B CA 1
ATOM 676 C C . ARG B 1 36 ? 25.774 3.596 15.400 1.00 31.90 471 ARG B C 1
ATOM 677 O O . ARG B 1 36 ? 25.779 4.759 15.010 1.00 28.50 471 ARG B O 1
ATOM 685 N N . LEU B 1 37 ? 24.653 2.932 15.674 1.00 33.74 472 LEU B N 1
ATOM 686 C CA . LEU B 1 37 ? 23.330 3.554 15.535 1.00 33.59 472 LEU B CA 1
ATOM 687 C C . LEU B 1 37 ? 23.072 4.606 16.617 1.00 36.61 472 LEU B C 1
ATOM 688 O O . LEU B 1 37 ? 22.522 5.674 16.342 1.00 37.91 472 LEU B O 1
ATOM 693 N N . ILE B 1 38 ? 23.480 4.307 17.844 1.00 35.99 473 ILE B N 1
ATOM 694 C CA . ILE B 1 38 ? 23.394 5.277 18.924 1.00 36.61 473 ILE B CA 1
ATOM 695 C C . ILE B 1 38 ? 24.116 6.555 18.524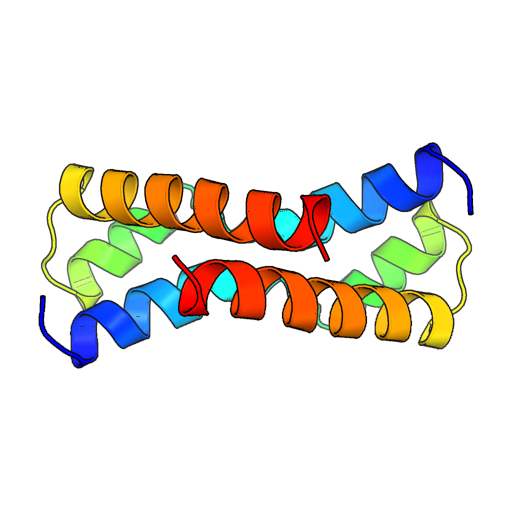 1.00 40.85 473 ILE B C 1
ATOM 696 O O . ILE B 1 38 ? 23.519 7.631 18.536 1.00 45.19 473 ILE B O 1
ATOM 701 N N . GLU B 1 39 ? 25.385 6.432 18.139 1.00 39.92 474 GLU B N 1
ATOM 702 C CA . GLU B 1 39 ? 26.196 7.617 17.852 1.00 40.37 474 GLU B CA 1
ATOM 703 C C . GLU B 1 39 ? 25.796 8.338 16.557 1.00 38.44 474 GLU B C 1
ATOM 704 O O . GLU B 1 39 ? 26.143 9.499 16.370 1.00 38.04 474 GLU B O 1
ATOM 710 N N . VAL B 1 40 ? 25.042 7.665 15.690 1.00 41.94 475 VAL B N 1
ATOM 711 C CA . VAL B 1 40 ? 24.528 8.281 14.455 1.00 40.19 475 VAL B CA 1
ATOM 712 C C . VAL B 1 40 ? 23.062 8.750 14.566 1.00 39.56 475 VAL B C 1
ATOM 713 O O . VAL B 1 40 ? 22.637 9.593 13.785 1.00 38.69 475 VAL B O 1
ATOM 717 N N . THR B 1 41 ? 22.294 8.206 15.518 1.00 38.05 476 THR B N 1
ATOM 718 C CA . THR B 1 41 ? 20.876 8.591 15.699 1.00 37.39 476 THR B CA 1
ATOM 719 C C . THR B 1 41 ? 20.560 9.295 17.018 1.00 37.18 476 THR B C 1
ATOM 720 O O . THR B 1 41 ? 19.591 10.048 17.101 1.00 34.07 476 THR B O 1
ATOM 724 N N . GLY B 1 42 ? 21.341 9.011 18.056 1.00 36.46 477 GLY B N 1
ATOM 725 C CA . GLY B 1 42 ? 21.096 9.570 19.379 1.00 36.07 477 GLY B CA 1
ATOM 726 C C . GLY B 1 42 ? 19.994 8.861 20.144 1.00 36.32 477 GLY B C 1
ATOM 727 O O . GLY B 1 42 ? 19.613 9.304 21.231 1.00 29.60 477 GLY B O 1
ATOM 728 N N . LEU B 1 43 ? 19.485 7.761 19.585 1.00 37.11 478 LEU B N 1
ATOM 729 C CA . LEU B 1 43 ? 18.417 6.983 20.216 1.00 37.00 478 LEU B CA 1
ATOM 730 C C . LEU B 1 43 ? 19.035 6.076 21.257 1.00 37.61 478 LEU B C 1
ATOM 731 O O . LEU B 1 43 ? 20.203 5.700 21.131 1.00 39.57 478 LEU B O 1
ATOM 736 N N . ALA B 1 44 ? 18.252 5.713 22.271 1.00 37.05 479 ALA B N 1
ATOM 737 C CA . ALA B 1 44 ? 18.710 4.772 23.297 1.00 37.73 479 ALA B CA 1
ATOM 738 C C . ALA B 1 44 ? 18.859 3.361 22.733 1.00 34.54 479 ALA B C 1
ATOM 739 O O . ALA B 1 44 ? 18.226 3.004 21.748 1.00 34.49 479 ALA B O 1
ATOM 741 N N . ARG B 1 45 ? 19.711 2.570 23.372 1.00 39.69 480 ARG B N 1
ATOM 742 C CA . ARG B 1 45 ? 19.881 1.158 23.040 1.00 39.35 480 ARG B CA 1
ATOM 743 C C . ARG B 1 45 ? 18.527 0.459 22.943 1.00 36.30 480 ARG B C 1
ATOM 744 O O . ARG B 1 45 ? 18.251 -0.219 21.964 1.00 35.29 480 ARG B O 1
ATOM 752 N N . SER B 1 46 ? 17.687 0.642 23.959 1.00 38.10 481 SER B N 1
ATOM 753 C CA . SER B 1 46 ? 16.380 -0.020 24.015 1.00 38.06 481 SER B CA 1
ATOM 754 C C . SER B 1 46 ? 15.416 0.498 22.956 1.00 35.58 481 SER B C 1
ATOM 755 O O . SER B 1 46 ? 14.584 -0.246 22.453 1.00 37.59 481 SER B O 1
ATOM 758 N N . GLU B 1 47 ? 15.524 1.779 22.626 1.00 40.78 482 GLU B N 1
ATOM 759 C CA . GLU B 1 47 ? 14.658 2.379 21.614 1.00 40.05 482 GLU B CA 1
ATOM 760 C C . GLU B 1 47 ? 14.971 1.801 20.232 1.00 38.51 482 GLU B C 1
ATOM 761 O O . GLU B 1 47 ? 14.073 1.586 19.415 1.00 38.51 482 GLU B O 1
ATOM 767 N N . ILE B 1 48 ? 16.254 1.542 19.999 1.00 34.10 483 ILE B N 1
ATOM 768 C CA . ILE B 1 48 ? 16.744 0.944 18.763 1.00 34.00 483 ILE B CA 1
ATOM 769 C C . ILE B 1 48 ? 16.303 -0.520 18.652 1.00 34.43 483 ILE B C 1
ATOM 770 O O . ILE B 1 48 ? 15.882 -0.967 17.586 1.00 35.76 483 ILE B O 1
ATOM 775 N N . LYS B 1 49 ? 16.408 -1.257 19.756 1.00 36.30 484 LYS B N 1
ATOM 776 C CA . LYS B 1 49 ? 15.983 -2.665 19.817 1.00 36.98 484 LYS B CA 1
ATOM 777 C C . LYS B 1 49 ? 14.474 -2.843 19.558 1.00 39.00 484 LYS B C 1
ATOM 778 O O . LYS B 1 49 ? 14.067 -3.756 18.835 1.00 40.09 484 LYS B O 1
ATOM 784 N N . LYS B 1 50 ? 13.653 -1.980 20.154 1.00 39.64 485 LYS B N 1
ATOM 785 C CA . LYS B 1 50 ? 12.204 -2.041 19.967 1.00 39.75 485 LYS B CA 1
ATOM 786 C C . LYS B 1 50 ? 11.827 -1.757 18.513 1.00 39.17 485 LYS B C 1
ATOM 787 O O . LYS B 1 50 ? 10.921 -2.383 17.980 1.00 41.20 485 LYS B O 1
ATOM 793 N N . TRP B 1 51 ? 12.523 -0.815 17.882 1.00 34.67 486 TRP B N 1
ATOM 794 C CA . TRP B 1 51 ? 12.279 -0.479 16.484 1.00 35.31 486 TRP B CA 1
ATOM 795 C C . TRP B 1 51 ? 12.574 -1.677 15.584 1.00 37.98 486 TRP B C 1
ATOM 796 O O . TRP B 1 51 ? 11.749 -2.063 14.749 1.00 38.19 486 TRP B O 1
ATOM 807 N N . PHE B 1 52 ? 13.761 -2.255 15.750 1.00 38.13 487 PHE B N 1
ATOM 808 C CA . PHE B 1 52 ? 14.164 -3.413 14.954 1.00 39.40 487 PHE B CA 1
ATOM 809 C C . PHE B 1 52 ? 13.165 -4.554 15.102 1.00 42.36 487 PHE B C 1
ATOM 810 O O . PHE B 1 52 ? 12.589 -4.999 14.108 1.00 48.08 487 PHE B O 1
ATOM 818 N N . SER B 1 53 ? 12.936 -4.994 16.338 1.00 41.49 488 SER B N 1
ATOM 819 C CA . SER B 1 53 ? 11.970 -6.062 16.616 1.00 42.21 488 SER B CA 1
ATOM 820 C C . SER B 1 53 ? 10.623 -5.818 15.943 1.00 40.72 488 SER B C 1
ATOM 821 O O . SER B 1 53 ? 10.056 -6.731 15.345 1.00 42.92 488 SER B O 1
ATOM 824 N N . ASP B 1 54 ? 10.118 -4.590 16.045 1.00 40.78 489 ASP B N 1
ATOM 825 C CA . ASP B 1 54 ? 8.862 -4.214 15.394 1.00 43.84 489 ASP B CA 1
ATOM 826 C C . ASP B 1 54 ? 8.969 -4.401 13.888 1.00 42.55 489 ASP B C 1
ATOM 827 O O . ASP B 1 54 ? 8.039 -4.892 13.251 1.00 47.68 489 ASP B O 1
ATOM 832 N N . HIS B 1 55 ? 10.103 -4.013 13.319 1.00 39.15 490 HIS B N 1
ATOM 833 C CA . HIS B 1 55 ? 10.273 -4.076 11.871 1.00 39.20 490 HIS B CA 1
ATOM 834 C C . HIS B 1 55 ? 10.628 -5.477 11.389 1.00 39.73 490 HIS B C 1
ATOM 835 O O . HIS B 1 55 ? 10.396 -5.798 10.224 1.00 46.23 490 HIS B O 1
ATOM 842 N N . ARG B 1 56 ? 11.158 -6.311 12.282 1.00 36.31 491 ARG B N 1
ATOM 843 C CA . ARG B 1 56 ? 11.314 -7.744 12.002 1.00 33.37 491 ARG B CA 1
ATOM 844 C C . ARG B 1 56 ? 9.956 -8.413 11.876 1.00 31.15 491 ARG B C 1
ATOM 845 O O . ARG B 1 56 ? 9.735 -9.230 10.981 1.00 32.12 491 ARG B O 1
ATOM 853 N N . TYR B 1 57 ? 9.059 -8.062 12.790 1.00 34.55 492 TYR B N 1
ATOM 854 C CA . TYR B 1 57 ? 7.704 -8.597 12.804 1.00 40.39 492 TYR B CA 1
ATOM 855 C C . TYR B 1 57 ? 6.941 -8.204 11.540 1.00 41.26 492 TYR B C 1
ATOM 856 O O . TYR B 1 57 ? 6.348 -9.057 10.880 1.00 39.64 492 TYR B O 1
ATOM 865 N N . ARG B 1 58 ? 6.974 -6.921 11.196 1.00 41.55 493 ARG B N 1
ATOM 866 C CA . ARG B 1 58 ? 6.299 -6.444 9.991 1.00 44.64 493 ARG B CA 1
ATOM 867 C C . ARG B 1 58 ? 6.877 -7.083 8.729 1.00 42.60 493 ARG B C 1
ATOM 868 O O . ARG B 1 58 ? 6.128 -7.472 7.833 1.00 38.55 493 ARG B O 1
ATOM 876 N N . CYS B 1 59 ? 8.206 -7.190 8.672 1.00 39.90 494 CYS B N 1
ATOM 877 C CA . CYS B 1 59 ? 8.890 -7.805 7.537 1.00 38.79 494 CYS B CA 1
ATOM 878 C C . CYS B 1 59 ? 8.398 -9.227 7.323 1.00 40.27 494 CYS B C 1
ATOM 879 O O . CYS B 1 59 ? 7.924 -9.570 6.241 1.00 39.66 494 CYS B O 1
ATOM 882 N N . GLN B 1 60 ? 8.501 -10.041 8.371 1.00 43.62 495 GLN B N 1
ATOM 883 C CA . GLN B 1 60 ? 8.119 -11.458 8.308 1.00 45.82 495 GLN B CA 1
ATOM 884 C C . GLN B 1 60 ? 6.643 -11.674 7.977 1.00 48.90 495 GLN B C 1
ATOM 885 O O . GLN B 1 60 ? 6.301 -12.645 7.305 1.00 53.60 495 GLN B O 1
ATOM 891 N N . ARG B 1 61 ? 5.773 -10.793 8.463 1.00 49.96 496 ARG B N 1
ATOM 892 C CA . ARG B 1 61 ? 4.355 -10.873 8.122 1.00 54.24 496 ARG B CA 1
ATOM 893 C C . ARG B 1 61 ? 4.154 -10.594 6.635 1.00 51.44 496 ARG B C 1
ATOM 894 O O . ARG B 1 61 ? 3.363 -11.269 5.974 1.00 50.49 496 ARG B O 1
ATOM 902 N N . GLY B 1 62 ? 4.883 -9.610 6.113 1.00 46.15 497 GLY B N 1
ATOM 903 C CA . GLY B 1 62 ? 4.901 -9.347 4.682 1.00 46.36 497 GLY B CA 1
ATOM 904 C C . GLY B 1 62 ? 5.299 -10.581 3.891 1.00 45.58 497 GLY B C 1
ATOM 905 O O . GLY B 1 62 ? 4.600 -10.986 2.962 1.00 47.67 497 GLY B O 1
ATOM 906 N N . ILE B 1 63 ? 6.415 -11.190 4.282 1.00 39.44 498 ILE B N 1
ATOM 907 C CA . ILE B 1 63 ? 6.912 -12.403 3.637 1.00 40.84 498 ILE B CA 1
ATOM 908 C C . ILE B 1 63 ? 5.938 -13.585 3.769 1.00 43.56 498 ILE B C 1
ATOM 909 O O . ILE B 1 63 ? 5.800 -14.385 2.842 1.00 44.74 498 ILE B O 1
ATOM 914 N N . VAL B 1 64 ? 5.263 -13.684 4.910 1.00 44.28 499 VAL B N 1
ATOM 915 C CA . VAL B 1 64 ? 4.344 -14.792 5.180 1.00 45.75 499 VAL B CA 1
ATOM 916 C C . VAL B 1 64 ? 3.013 -14.643 4.427 1.00 48.64 499 VAL B C 1
ATOM 917 O O . VAL B 1 64 ? 2.453 -15.630 3.953 1.00 46.70 499 VAL B O 1
ATOM 921 N N . HIS B 1 65 ? 2.526 -13.411 4.301 1.00 53.48 500 HIS B N 1
ATOM 922 C CA . HIS B 1 65 ? 1.184 -13.153 3.767 1.00 57.19 500 HIS B CA 1
ATOM 923 C C . HIS B 1 65 ? 1.118 -12.683 2.304 1.00 58.73 500 HIS B C 1
ATOM 924 O O . HIS B 1 65 ? 0.019 -12.528 1.782 1.00 62.83 500 HIS B O 1
ATOM 931 N N . ILE B 1 66 ? 2.257 -12.455 1.645 1.00 56.81 501 ILE B N 1
ATOM 932 C CA . ILE B 1 66 ? 2.253 -11.946 0.258 1.00 57.06 501 ILE B CA 1
ATOM 933 C C . ILE B 1 66 ? 2.818 -12.933 -0.768 1.00 55.80 501 ILE B C 1
ATOM 934 O O . ILE B 1 66 ? 3.598 -13.818 -0.438 1.00 57.77 501 ILE B O 1
#

Nearest PDB structures (foldseek):
  2r5z-assembly1_A  TM=6.988E-01  e=1.403E-01  Drosophila melanogaster
  4xic-assembly2_D  TM=6.848E-01  e=1.514E-01  Drosophila melanogaster
  5zjr-assembly1_A  TM=6.727E-01  e=1.206E-01  Drosophila melanogaster
  5wc9-assembly1_B  TM=6.193E-01  e=8.671E-01  Homo sapiens
  8t0f-assembly1_A  TM=6.338E-01  e=1.717E+00  Homo sapiens

Organism: Homo sapiens (NCBI:txid9606)

CATH classification: 1.10.10.60

InterPro domains:
  IPR001356 Homeodomain [PF00046] (447-495)
  IPR001356 Homeodomain [PF00046] (537-581)
  IPR001356 Homeodomain [PF00046] (636-681)
  IPR001356 Homeodomain [PS50071] (447-497)
  IPR001356 Homeodomain [PS50071] (537-587)
  IPR001356 Homeodomain [PS50071] (636-686)
  IPR001356 Homeodomain [SM00389] (263-324)
  IPR001356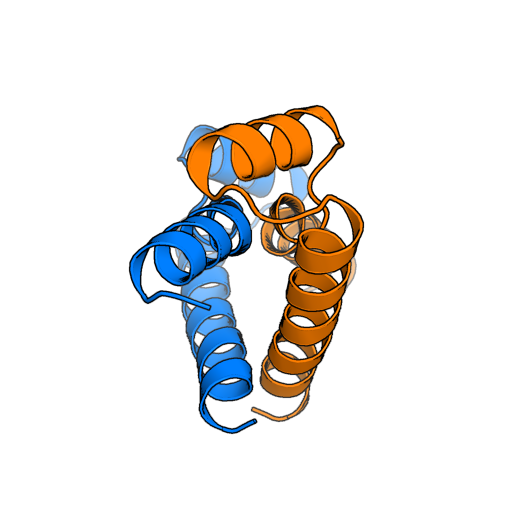 Homeodomain [SM00389] (439-501)
  IPR001356 Homeodomain [SM00389] (530-591)
  IPR001356 Homeodomain [SM00389] (628-690)
  IPR001356 Homeodomain [cd00086] (272-321)
  IPR001356 Homeodomain [cd00086] (444-496)
  IPR001356 Homeodomain [cd00086] (536-582)
  IPR001356 Homeodomain [cd00086] (635-684)
  IPR009057 Homedomain-like superfamily [SSF46689] (275-326)
  IPR009057 Homedomain-like superfamily [SSF46689] (444-500)
  IPR009057 Homedomain-like superfamily [SSF46689] (530-582)
  IPR009057 Homedomain-like superfamily [SSF46689] (630-698)
  IPR013087 Zinc finger C2H2-type [PS50157] (110-138)
  IPR013087 Zinc finger C2H2-type [SM00355] (78-101)

Foldseek 3Di:
DDPVVVVVVVCVVCVVLDDDVVVLVVCCVVPVDDSVRVVVVSVVVVVVVVVVVVVD/DDPVVVVVVVCVVCVPLDDDVVRLVVCCVVPVDDSVVVVVVSVVVVVVVVCVVVPD